Protein AF-A0A2V8N230-F1 (afdb_monomer_lite)

pLDDT: mean 72.79, std 19.5, range [32.62, 92.38]

Sequence (150 aa):
MIILIFKGRKQMSGGIWITISGNQGQTNTQATEFRYSQSPRDLAGGSSSMATVNAGTSARGASAGGRAAMRRVSDPVVIVRNEDEASPFLVKAAASGETLTSVVFEFKRTVGTTTEVYQTVTLTNAVVSSVREINGNGARPMQEVSFTFQ

Secondary structure (DSSP, 8-state):
-EEEE----TT----EEEEEEETTEEEEEEEEEEEESS-HHHHTT-------------------S--------PPPEEEEEE--TTHHHHHHHHHHT-EEEEEEEEEEEEETTEEEEEEEEEEEEEEEEEEEEE--SSSS-EEEEEEEE-

Radius of gyration: 18.47 Å; chains: 1; bounding box: 38×58×32 Å

Foldseek 3Di:
DDKDAQPPDPDKPKWKKKWWAFPVGIDIFTFRIKDAPDDLCVLLVNDDDDDPPPPPDDPDDDDDDDPPVVPPFGTKIKTKGFDDPCVVVLVVQQVVQGFIQKMKIFTWIDDPPDIDRPDIGMAGRKGFNDKDWDDPPPPGIMIMTIIGGD

Structure (mmCIF, N/CA/C/O backbone):
data_AF-A0A2V8N230-F1
#
_entry.id   AF-A0A2V8N230-F1
#
loop_
_atom_site.group_PDB
_atom_site.id
_atom_site.type_symbol
_atom_site.label_atom_id
_atom_site.label_alt_id
_atom_site.label_comp_id
_atom_site.label_asym_id
_atom_site.label_entity_id
_atom_site.label_seq_id
_atom_site.pdbx_PDB_ins_code
_atom_site.Cartn_x
_atom_site.Cartn_y
_atom_site.Cartn_z
_atom_site.occupancy
_atom_site.B_iso_or_equiv
_atom_site.auth_seq_id
_atom_site.auth_comp_id
_atom_site.auth_asym_id
_atom_site.auth_atom_id
_atom_site.pdbx_PDB_model_num
ATOM 1 N N . MET A 1 1 ? -11.033 -16.183 -4.551 1.00 38.22 1 MET A N 1
ATOM 2 C CA . MET A 1 1 ? -10.760 -14.735 -4.595 1.00 38.22 1 MET A CA 1
ATOM 3 C C . MET A 1 1 ? -11.931 -14.010 -3.980 1.00 38.22 1 MET A C 1
ATOM 5 O O . MET A 1 1 ? -13.006 -13.985 -4.567 1.00 38.22 1 MET A O 1
ATOM 9 N N . ILE A 1 2 ? -11.737 -13.505 -2.767 1.00 40.72 2 ILE A N 1
ATOM 10 C CA . ILE A 1 2 ? -12.727 -12.685 -2.076 1.00 40.72 2 ILE A CA 1
ATOM 11 C C . ILE A 1 2 ? -12.407 -11.233 -2.422 1.00 40.72 2 ILE A C 1
ATOM 13 O O . ILE A 1 2 ? -11.289 -10.760 -2.226 1.00 40.72 2 ILE A O 1
ATOM 17 N N . ILE A 1 3 ? -13.392 -10.544 -2.986 1.00 45.00 3 ILE A N 1
ATOM 18 C CA . ILE A 1 3 ? -13.282 -9.142 -3.373 1.00 45.00 3 ILE A CA 1
ATOM 19 C C . ILE A 1 3 ? -14.129 -8.336 -2.392 1.00 45.00 3 ILE A C 1
ATOM 21 O O . ILE A 1 3 ? -15.346 -8.521 -2.337 1.00 45.00 3 ILE A O 1
ATOM 25 N N . LEU A 1 4 ? -13.505 -7.437 -1.630 1.00 50.22 4 LEU A N 1
ATOM 26 C CA . LEU A 1 4 ? -14.232 -6.439 -0.846 1.00 50.22 4 LEU A CA 1
ATOM 27 C C . LEU A 1 4 ? -14.273 -5.124 -1.621 1.00 50.22 4 LEU A C 1
ATOM 29 O O . LEU A 1 4 ? -13.283 -4.397 -1.694 1.00 50.22 4 LEU A O 1
ATOM 33 N N . ILE A 1 5 ? -15.445 -4.833 -2.192 1.00 50.22 5 ILE A N 1
ATOM 34 C CA . ILE A 1 5 ? -15.731 -3.582 -2.899 1.00 50.22 5 ILE A CA 1
ATOM 35 C C . ILE A 1 5 ? -16.465 -2.640 -1.947 1.00 50.22 5 ILE A C 1
ATOM 37 O O . ILE A 1 5 ? -17.643 -2.848 -1.645 1.00 50.22 5 ILE A O 1
ATOM 41 N N . PHE A 1 6 ? -15.809 -1.561 -1.526 1.00 47.84 6 PHE A N 1
ATOM 42 C CA . PHE A 1 6 ? -16.469 -0.490 -0.785 1.00 47.84 6 PHE A CA 1
ATOM 43 C C . PHE A 1 6 ? -17.073 0.490 -1.791 1.00 47.84 6 PHE A C 1
ATOM 45 O O . PHE A 1 6 ? -16.417 1.404 -2.288 1.00 47.84 6 PHE A O 1
ATOM 52 N N . LYS A 1 7 ? -18.346 0.286 -2.155 1.00 37.25 7 LYS A N 1
ATOM 53 C CA . LYS A 1 7 ? -19.055 1.274 -2.977 1.00 37.25 7 LYS A CA 1
ATOM 54 C C . LYS A 1 7 ? -19.308 2.517 -2.135 1.00 37.25 7 LYS A C 1
ATOM 56 O O . LYS A 1 7 ? -20.058 2.458 -1.165 1.00 37.25 7 LYS A O 1
ATOM 61 N N . GLY A 1 8 ? -18.742 3.646 -2.560 1.00 37.44 8 GLY A N 1
ATOM 62 C CA . GLY A 1 8 ? -19.094 4.973 -2.068 1.00 37.44 8 GLY A CA 1
ATOM 63 C C . GLY A 1 8 ? -20.571 5.274 -2.326 1.00 37.44 8 GLY A C 1
ATOM 64 O O . GLY A 1 8 ? -20.936 5.895 -3.319 1.00 37.44 8 GLY A O 1
ATOM 65 N N . ARG A 1 9 ? -21.442 4.806 -1.435 1.00 32.62 9 ARG A N 1
ATOM 66 C CA . ARG A 1 9 ? -22.803 5.297 -1.256 1.00 32.62 9 ARG A CA 1
ATOM 67 C C . ARG A 1 9 ? -22.885 5.776 0.183 1.00 32.62 9 ARG A C 1
ATOM 69 O O . ARG A 1 9 ? -22.539 5.040 1.104 1.00 32.62 9 ARG A O 1
ATOM 76 N N . LYS A 1 10 ? -23.290 7.038 0.352 1.00 39.38 10 LYS A N 1
ATOM 77 C CA . LYS A 1 10 ? -23.628 7.635 1.647 1.00 39.38 10 LYS A CA 1
ATOM 78 C C . LYS A 1 10 ? -24.404 6.600 2.475 1.00 39.38 10 LYS A C 1
ATOM 80 O O . LYS A 1 10 ? -25.469 6.202 2.022 1.00 39.38 10 LYS A O 1
ATOM 85 N N . GLN A 1 11 ? -23.842 6.196 3.621 1.00 38.25 11 GLN A N 1
ATOM 86 C CA . GLN A 1 11 ? -24.425 5.425 4.745 1.00 38.25 11 GLN A CA 1
ATOM 87 C C . GLN A 1 11 ? -23.606 4.232 5.281 1.00 38.25 11 GLN A C 1
ATOM 89 O O . GLN A 1 11 ? -24.024 3.631 6.262 1.00 38.25 11 GLN A O 1
ATOM 94 N N . MET A 1 12 ? -22.385 3.985 4.792 1.00 41.12 12 MET A N 1
ATOM 95 C CA . MET A 1 12 ? -21.313 3.361 5.595 1.00 41.12 12 MET A CA 1
ATOM 96 C C . MET A 1 12 ? -19.983 4.053 5.270 1.00 41.12 12 MET A C 1
ATOM 98 O O . MET A 1 12 ? -19.362 3.764 4.255 1.00 41.12 12 MET A O 1
ATOM 102 N N . SER A 1 13 ? -19.553 5.005 6.103 1.00 51.28 13 SER A N 1
ATOM 103 C CA . SER A 1 13 ? -18.304 5.772 5.924 1.00 51.28 13 SER A CA 1
ATOM 104 C C . SER A 1 13 ? -17.077 4.981 6.420 1.00 51.28 13 SER A C 1
ATOM 106 O O . SER A 1 13 ? -16.237 5.485 7.163 1.00 51.28 13 SER A O 1
ATOM 108 N N . GLY A 1 14 ? -17.005 3.703 6.048 1.00 59.12 14 GLY A N 1
ATOM 109 C CA . GLY A 1 14 ? -15.847 2.847 6.284 1.00 59.12 14 GLY A CA 1
ATOM 110 C C . GLY A 1 14 ? -14.928 2.808 5.066 1.00 59.12 14 GLY A C 1
ATOM 111 O O . GLY A 1 14 ? -15.415 2.760 3.940 1.00 59.12 14 GLY A O 1
ATOM 112 N N . GLY A 1 15 ? -13.613 2.845 5.280 1.00 77.38 15 GLY A N 1
ATOM 113 C CA . GLY A 1 15 ? -12.602 2.830 4.220 1.00 77.38 15 GLY A CA 1
ATOM 114 C C . GLY A 1 15 ? -11.361 2.049 4.640 1.00 77.38 15 GLY A C 1
ATOM 115 O O . GLY A 1 15 ? -11.186 1.743 5.823 1.00 77.38 15 GLY A O 1
ATOM 116 N N . ILE A 1 16 ? -10.506 1.725 3.671 1.00 85.19 16 ILE A N 1
ATOM 117 C CA . ILE A 1 16 ? -9.252 1.009 3.910 1.00 85.19 16 ILE A CA 1
ATOM 118 C C . ILE A 1 16 ? -8.133 2.040 3.990 1.00 85.19 16 ILE A C 1
ATOM 120 O O . ILE A 1 16 ? -7.825 2.700 2.998 1.00 85.19 16 ILE A O 1
ATOM 124 N N . TRP A 1 17 ? -7.529 2.172 5.164 1.00 88.56 17 TRP A N 1
ATOM 125 C CA . TRP A 1 17 ? -6.341 2.997 5.355 1.00 88.56 17 TRP A CA 1
ATOM 126 C C . TRP A 1 17 ? -5.106 2.130 5.252 1.00 88.56 17 TRP A C 1
ATOM 128 O O . TRP A 1 17 ? -5.085 1.016 5.768 1.00 88.56 17 TRP A O 1
ATOM 138 N N . ILE A 1 18 ? -4.095 2.636 4.563 1.00 89.31 18 ILE A N 1
ATOM 139 C CA . ILE A 1 18 ? -2.890 1.886 4.264 1.00 89.31 18 ILE A CA 1
ATOM 140 C C . ILE A 1 18 ? -1.698 2.695 4.731 1.00 89.31 18 ILE A C 1
ATOM 142 O O . ILE A 1 18 ? -1.514 3.831 4.297 1.00 89.31 18 ILE A O 1
ATOM 146 N N . THR A 1 19 ? -0.882 2.077 5.570 1.00 91.31 19 THR A N 1
ATOM 147 C CA . THR A 1 19 ? 0.417 2.598 5.984 1.00 91.31 19 THR A CA 1
ATOM 148 C C . THR A 1 19 ? 1.489 1.698 5.400 1.00 91.31 19 THR A C 1
ATOM 150 O O . THR A 1 19 ? 1.502 0.497 5.664 1.00 91.31 19 THR A O 1
ATOM 153 N N . ILE A 1 20 ? 2.379 2.267 4.594 1.00 90.44 20 ILE A N 1
ATOM 154 C CA . ILE A 1 20 ? 3.481 1.550 3.954 1.00 90.44 20 ILE A CA 1
ATOM 155 C C . ILE A 1 20 ? 4.787 2.083 4.520 1.00 90.44 20 ILE A C 1
ATOM 157 O O . ILE A 1 20 ? 5.066 3.273 4.402 1.00 90.44 20 ILE A O 1
ATOM 161 N N . SER A 1 21 ? 5.593 1.194 5.085 1.00 89.88 21 SER A N 1
ATOM 162 C CA . SER A 1 21 ? 6.923 1.485 5.608 1.00 89.88 21 SER A CA 1
ATOM 163 C C . SER A 1 21 ? 7.964 0.689 4.826 1.00 89.88 21 SER A C 1
ATOM 165 O O . SER A 1 21 ? 7.864 -0.531 4.685 1.00 89.88 21 SER A O 1
ATOM 167 N N . GLY A 1 22 ? 8.975 1.387 4.321 1.00 87.31 22 GLY A N 1
ATOM 168 C CA . GLY A 1 22 ? 10.148 0.820 3.666 1.00 87.31 22 GLY A CA 1
ATOM 169 C C . GLY A 1 22 ? 11.430 1.473 4.169 1.00 87.31 22 GLY A C 1
ATOM 170 O O . GLY A 1 22 ? 11.410 2.372 5.012 1.00 87.31 22 GLY A O 1
ATOM 171 N N . ASN A 1 23 ? 12.558 1.041 3.619 1.00 82.56 23 ASN A N 1
ATOM 172 C CA . ASN A 1 23 ? 13.866 1.627 3.903 1.00 82.56 23 ASN A CA 1
ATOM 173 C C . ASN A 1 23 ? 13.970 3.057 3.355 1.00 82.56 23 ASN A C 1
ATOM 175 O O . ASN A 1 23 ? 14.724 3.870 3.883 1.00 82.56 23 ASN A O 1
ATOM 179 N N . GLN A 1 24 ? 13.195 3.378 2.316 1.00 78.06 24 GLN A N 1
ATOM 180 C CA . GLN A 1 24 ? 13.131 4.719 1.730 1.00 78.06 24 GLN A CA 1
ATOM 181 C C . GLN A 1 24 ? 12.122 5.663 2.393 1.00 78.06 24 GLN A C 1
ATOM 183 O O . GLN A 1 24 ? 11.983 6.806 1.956 1.00 78.06 24 GLN A O 1
ATOM 188 N N . GLY A 1 25 ? 11.438 5.220 3.449 1.00 85.62 25 GLY A N 1
ATOM 189 C CA . GLY A 1 25 ? 10.530 6.048 4.236 1.00 85.62 25 GLY A CA 1
ATOM 190 C C . GLY A 1 25 ? 9.157 5.419 4.427 1.00 85.62 25 GLY A C 1
ATOM 191 O O . GLY A 1 25 ? 8.935 4.241 4.147 1.00 85.62 25 GLY A O 1
ATOM 192 N N . GLN A 1 26 ? 8.231 6.230 4.930 1.00 89.62 26 GLN A N 1
ATOM 193 C CA . GLN A 1 26 ? 6.863 5.821 5.215 1.00 89.62 26 GLN A CA 1
ATOM 194 C C . GLN A 1 26 ? 5.879 6.707 4.455 1.00 89.62 26 GLN A C 1
ATOM 196 O O . GLN A 1 26 ? 6.057 7.922 4.382 1.00 89.62 26 GLN A O 1
ATOM 201 N N . THR A 1 27 ? 4.829 6.101 3.913 1.00 90.12 27 THR A N 1
ATOM 202 C CA . THR A 1 27 ? 3.733 6.814 3.260 1.00 90.12 27 THR A CA 1
ATOM 203 C C . THR A 1 27 ? 2.383 6.244 3.677 1.00 90.12 27 THR A C 1
ATOM 205 O O . THR A 1 27 ? 2.271 5.063 4.014 1.00 90.12 27 THR A O 1
ATOM 208 N N 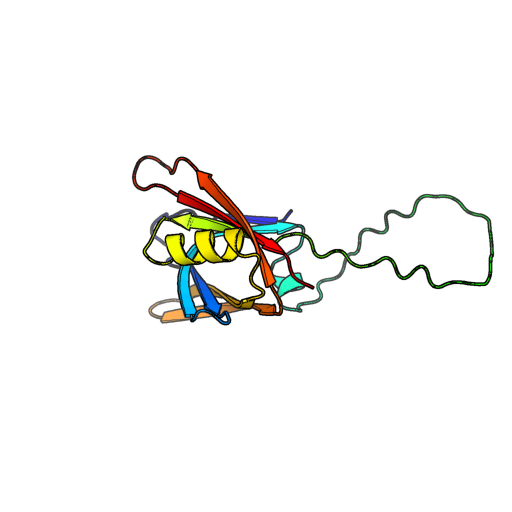. ASN A 1 28 ? 1.357 7.092 3.648 1.00 90.69 28 ASN A N 1
ATOM 209 C CA . ASN A 1 28 ? -0.007 6.734 4.009 1.00 90.69 28 ASN A CA 1
ATOM 210 C C . ASN A 1 28 ? -0.926 6.995 2.818 1.00 90.69 28 A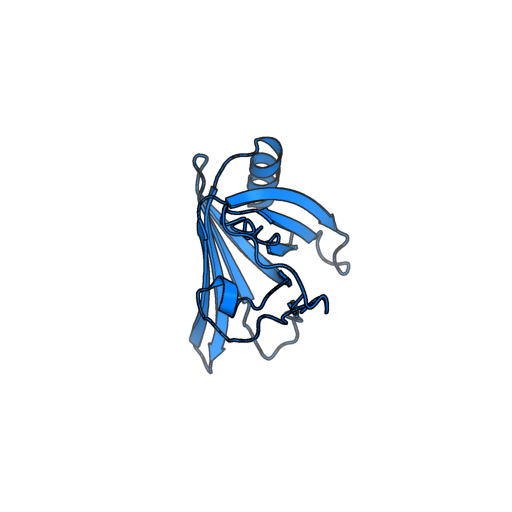SN A C 1
ATOM 212 O O . ASN A 1 28 ? -0.818 8.026 2.160 1.00 90.69 28 ASN A O 1
ATOM 216 N N . THR A 1 29 ? -1.855 6.082 2.559 1.00 88.44 29 THR A N 1
ATOM 217 C CA . THR A 1 29 ? -2.831 6.217 1.474 1.00 88.44 29 THR A CA 1
ATOM 218 C C . THR A 1 29 ? -4.141 5.515 1.825 1.00 88.44 29 THR A C 1
ATOM 220 O O . THR A 1 29 ? -4.268 4.869 2.867 1.00 88.44 29 THR A O 1
ATOM 223 N N . GLN A 1 30 ? -5.142 5.653 0.962 1.00 88.38 30 GLN A N 1
ATOM 224 C CA . GLN A 1 30 ? -6.437 5.003 1.096 1.00 88.38 30 GLN A CA 1
ATOM 225 C C . GLN A 1 30 ? -6.742 4.146 -0.128 1.00 88.38 30 GLN A C 1
ATOM 227 O O . GLN A 1 30 ? -6.583 4.586 -1.268 1.00 88.38 30 GLN A O 1
ATOM 232 N N . ALA A 1 31 ? -7.253 2.939 0.112 1.00 85.00 31 ALA A N 1
ATOM 233 C CA . ALA A 1 31 ? -7.770 2.078 -0.942 1.00 85.00 31 ALA A CA 1
ATOM 234 C C . ALA A 1 31 ? -9.297 2.075 -0.974 1.00 85.00 31 ALA A C 1
ATOM 236 O O . ALA A 1 31 ? -9.986 2.122 0.046 1.00 85.00 31 ALA A O 1
ATOM 237 N N . THR A 1 32 ? -9.813 2.000 -2.194 1.00 82.00 32 THR A N 1
ATOM 238 C CA . THR A 1 32 ? -11.233 1.824 -2.506 1.00 82.00 32 THR A CA 1
ATOM 239 C C . THR A 1 32 ? -11.601 0.344 -2.576 1.00 82.00 32 THR A C 1
ATOM 241 O O . THR A 1 32 ? -12.742 -0.029 -2.303 1.00 82.00 32 THR A O 1
ATOM 244 N N . GLU A 1 33 ? -10.633 -0.505 -2.921 1.00 81.56 33 GLU A N 1
ATOM 245 C CA . GLU A 1 33 ? -10.824 -1.944 -3.052 1.00 81.56 33 GLU A CA 1
ATOM 246 C C . GLU A 1 33 ? -9.630 -2.713 -2.490 1.00 81.56 33 GLU A C 1
ATOM 248 O O . GLU A 1 33 ? -8.479 -2.313 -2.670 1.00 81.56 33 GLU A O 1
ATOM 253 N N . PHE A 1 34 ? -9.921 -3.846 -1.851 1.00 84.06 34 PHE A N 1
ATOM 254 C CA . PHE A 1 34 ? -8.930 -4.824 -1.413 1.00 84.06 34 PHE A CA 1
ATOM 255 C C . PHE A 1 34 ? -9.307 -6.196 -1.969 1.00 84.06 34 PHE A C 1
ATOM 257 O O . PHE A 1 34 ? -10.427 -6.681 -1.773 1.00 84.06 34 PHE A O 1
ATOM 264 N N . ARG A 1 35 ? -8.360 -6.824 -2.661 1.00 82.19 35 ARG A N 1
ATOM 265 C CA . ARG A 1 35 ? -8.504 -8.126 -3.304 1.00 82.19 35 ARG A CA 1
ATOM 266 C C . ARG A 1 35 ? -7.433 -9.061 -2.770 1.00 82.19 35 ARG A C 1
ATOM 268 O O . ARG A 1 35 ? -6.239 -8.781 -2.854 1.00 82.19 35 ARG A O 1
ATOM 275 N N . TYR A 1 36 ? -7.880 -10.201 -2.270 1.00 79.00 36 TYR A N 1
ATOM 276 C CA . TYR A 1 36 ? -7.005 -11.299 -1.899 1.00 79.00 36 TYR A CA 1
ATOM 277 C C . TYR A 1 36 ? -7.670 -12.622 -2.277 1.00 79.00 36 TYR A C 1
ATOM 279 O O . TYR A 1 36 ? -8.901 -12.740 -2.328 1.00 79.00 36 TYR A O 1
ATOM 287 N N . SER A 1 37 ? -6.870 -13.625 -2.637 1.00 69.75 37 SER A N 1
ATOM 288 C CA . SER A 1 37 ? -7.404 -14.924 -3.055 1.00 69.75 37 SER A CA 1
ATOM 289 C C . SER A 1 37 ? -8.191 -15.597 -1.918 1.00 69.75 37 SER A C 1
ATOM 291 O O . SER A 1 37 ? -9.241 -16.195 -2.190 1.00 69.75 37 SER A O 1
ATOM 293 N N . GLN A 1 38 ? -7.724 -15.411 -0.677 1.00 66.56 38 GLN A N 1
ATOM 294 C CA . GLN A 1 38 ? -8.319 -15.860 0.584 1.00 66.56 38 GLN A CA 1
ATOM 295 C C . GLN A 1 38 ? -9.027 -14.704 1.311 1.00 66.56 38 GLN A C 1
ATOM 297 O O . GLN A 1 38 ? -9.020 -13.559 0.852 1.00 66.56 38 GLN A O 1
ATOM 302 N N . SER A 1 39 ? -9.657 -14.980 2.454 1.00 62.00 39 SER A N 1
ATOM 303 C CA . SER A 1 39 ? -10.333 -13.933 3.223 1.00 62.00 39 SER A CA 1
ATOM 304 C C . SER A 1 39 ? -9.287 -13.010 3.856 1.00 62.00 39 SER A C 1
ATOM 306 O O . SER A 1 39 ? -8.281 -13.503 4.364 1.00 62.00 39 SER A O 1
ATOM 308 N N . PRO A 1 40 ? -9.519 -11.689 3.966 1.00 61.47 40 PRO A N 1
ATOM 309 C CA . PRO A 1 40 ? -8.621 -10.814 4.727 1.00 61.47 40 PRO A CA 1
ATOM 310 C C . PRO A 1 40 ? -8.450 -11.264 6.181 1.00 61.47 40 PRO A C 1
ATOM 312 O O . PRO A 1 40 ? -7.450 -10.945 6.814 1.00 61.47 40 PRO A O 1
ATOM 315 N N . ARG A 1 41 ? -9.432 -12.000 6.733 1.00 63.72 41 ARG A N 1
ATOM 316 C CA . ARG A 1 41 ? -9.318 -12.625 8.061 1.00 63.72 41 ARG A CA 1
ATOM 317 C C . ARG A 1 41 ? -8.211 -13.670 8.093 1.00 63.72 41 ARG A C 1
ATOM 319 O O . ARG A 1 41 ? -7.434 -13.645 9.034 1.00 63.72 41 ARG A O 1
ATOM 326 N N . ASP A 1 42 ? -8.096 -14.505 7.064 1.00 64.50 42 ASP A N 1
ATOM 327 C CA . ASP A 1 42 ? -7.044 -15.522 6.972 1.00 64.50 42 ASP A CA 1
ATOM 328 C C . ASP A 1 42 ? -5.657 -14.862 6.890 1.00 64.50 42 ASP A C 1
ATOM 330 O O . ASP A 1 42 ? -4.711 -15.313 7.531 1.00 64.50 42 ASP A O 1
ATOM 334 N N . LEU A 1 43 ? -5.568 -13.724 6.191 1.00 64.38 43 LEU A N 1
ATOM 335 C CA . LEU A 1 43 ? -4.356 -12.907 6.097 1.00 64.38 43 LEU A CA 1
ATOM 336 C C . LEU A 1 43 ? -4.017 -12.168 7.407 1.00 64.38 43 LEU A C 1
ATOM 338 O O . LEU A 1 43 ? -2.849 -12.014 7.745 1.00 64.38 43 LEU A O 1
ATOM 342 N N . ALA A 1 44 ? -5.026 -11.761 8.181 1.00 58.75 44 ALA A N 1
ATOM 343 C CA . ALA A 1 44 ? -4.871 -11.196 9.527 1.00 58.75 44 ALA A CA 1
ATOM 344 C C . ALA A 1 44 ? -4.567 -12.262 10.609 1.00 58.75 44 ALA A C 1
ATOM 346 O O . ALA A 1 44 ? -4.646 -11.967 11.800 1.00 58.75 44 ALA A O 1
ATOM 347 N N . GLY A 1 45 ? -4.278 -13.512 10.221 1.00 57.03 45 GLY A N 1
ATOM 348 C CA . GLY A 1 45 ? -4.022 -14.627 11.143 1.00 57.03 45 GLY A CA 1
ATOM 349 C C . GLY A 1 45 ? -5.283 -15.272 11.736 1.00 57.03 45 GLY A C 1
ATOM 350 O O . GLY A 1 45 ? -5.195 -16.197 12.544 1.00 57.03 45 GLY A O 1
ATOM 351 N N . GLY A 1 46 ? -6.470 -14.826 11.326 1.00 50.47 46 GLY A N 1
ATOM 352 C CA . GLY A 1 46 ? -7.756 -15.394 11.708 1.00 50.47 46 GLY A CA 1
ATOM 353 C C . GLY A 1 46 ? -8.033 -16.685 10.952 1.00 50.47 46 GLY A C 1
ATOM 354 O O . GLY A 1 46 ? -8.758 -16.670 9.964 1.00 50.47 46 GLY A O 1
ATOM 355 N N . SER A 1 47 ? -7.489 -17.802 11.438 1.00 50.34 47 SER A N 1
ATOM 356 C CA . SER A 1 47 ? -7.801 -19.144 10.933 1.00 50.34 47 SER A CA 1
ATOM 357 C C . SER A 1 47 ? -9.313 -19.391 10.940 1.00 50.34 47 SER A C 1
ATOM 359 O O . SER A 1 47 ? -9.904 -19.640 11.990 1.00 50.34 47 SER A O 1
ATOM 361 N N . SER A 1 48 ? -9.936 -19.334 9.762 1.00 42.22 48 SER A N 1
ATOM 362 C CA . SER A 1 48 ? -11.292 -19.831 9.528 1.00 42.22 48 SER A CA 1
ATOM 363 C C . SER A 1 48 ? -11.187 -20.991 8.543 1.00 42.22 48 SER A C 1
ATOM 365 O O . SER A 1 48 ? -10.955 -20.816 7.354 1.00 42.22 48 SER A O 1
ATOM 367 N N . SER A 1 49 ? -11.282 -22.200 9.076 1.00 48.50 49 SER A N 1
ATOM 368 C CA . SER A 1 49 ? -11.174 -23.480 8.385 1.00 48.50 49 SER A CA 1
ATOM 369 C C . SER A 1 49 ? -12.009 -23.551 7.100 1.00 48.50 49 SER A C 1
ATOM 371 O O . SER A 1 49 ? -13.218 -23.373 7.151 1.00 48.50 49 SER A O 1
ATOM 373 N N . MET A 1 50 ? -11.370 -23.886 5.978 1.00 40.84 50 MET A N 1
ATOM 374 C CA . MET A 1 50 ? -11.724 -24.989 5.069 1.00 40.84 50 MET A CA 1
ATOM 375 C C . MET A 1 50 ? -10.723 -24.966 3.911 1.00 40.84 50 MET A C 1
ATOM 377 O O . MET A 1 50 ? -10.955 -24.393 2.850 1.00 40.84 50 MET A O 1
ATOM 381 N N . ALA A 1 51 ? -9.569 -25.598 4.130 1.00 41.56 51 ALA A N 1
ATOM 382 C CA . ALA A 1 51 ? -8.760 -26.062 3.019 1.00 41.56 51 ALA A CA 1
ATOM 383 C C . ALA A 1 51 ? -9.631 -27.040 2.224 1.00 41.56 51 ALA A C 1
ATOM 385 O O . ALA A 1 51 ? -9.901 -28.148 2.689 1.00 41.56 51 ALA A O 1
ATOM 386 N N . THR A 1 52 ? -10.101 -26.625 1.049 1.00 40.53 52 THR A N 1
ATOM 387 C CA . THR A 1 52 ? -10.606 -27.562 0.054 1.00 40.53 52 THR A CA 1
ATOM 388 C C . THR A 1 52 ? -9.441 -28.474 -0.288 1.00 40.53 52 THR A C 1
ATOM 390 O O . THR A 1 52 ? -8.532 -28.115 -1.035 1.00 40.53 52 THR A O 1
ATOM 393 N N . VAL A 1 53 ? -9.440 -29.647 0.337 1.00 40.66 53 VAL A N 1
ATOM 394 C CA . VAL A 1 53 ? -8.659 -30.787 -0.102 1.00 40.66 53 VAL A CA 1
ATOM 395 C C . VAL A 1 53 ? -9.080 -31.053 -1.540 1.00 40.66 53 VAL A C 1
ATOM 397 O O . VAL A 1 53 ? -10.130 -31.632 -1.798 1.00 40.66 53 VAL A O 1
ATOM 400 N N . ASN A 1 54 ? -8.271 -30.627 -2.508 1.00 40.09 54 ASN A N 1
ATOM 401 C CA . ASN A 1 54 ? -8.299 -31.284 -3.802 1.00 40.09 54 ASN A CA 1
ATOM 402 C C . ASN A 1 54 ? -7.600 -32.631 -3.590 1.00 40.09 54 ASN A C 1
ATOM 404 O O . ASN A 1 54 ? -6.416 -32.802 -3.873 1.00 40.09 54 ASN A O 1
ATOM 408 N N . ALA A 1 55 ? -8.325 -33.550 -2.947 1.00 42.88 55 ALA A N 1
ATOM 409 C CA . ALA A 1 55 ? -7.971 -34.948 -2.857 1.00 42.88 55 ALA A CA 1
ATOM 410 C C . ALA A 1 55 ? -8.100 -35.508 -4.273 1.00 42.88 55 ALA A C 1
ATOM 412 O O . ALA A 1 55 ? -9.133 -36.052 -4.662 1.00 42.88 55 ALA A O 1
ATOM 413 N N . GLY A 1 56 ? -7.037 -35.325 -5.059 1.00 40.12 56 GLY A N 1
ATOM 414 C CA . GLY A 1 56 ? -6.795 -36.133 -6.237 1.00 40.12 56 GLY A CA 1
ATOM 415 C C . GLY A 1 56 ? -6.900 -37.583 -5.792 1.00 40.12 56 GLY A C 1
ATOM 416 O O . GLY A 1 56 ? -6.070 -38.081 -5.033 1.00 40.12 56 GLY A O 1
ATOM 417 N N . THR A 1 57 ? -7.989 -38.228 -6.190 1.00 49.00 57 THR A N 1
ATOM 418 C CA . THR A 1 57 ? -8.196 -39.645 -5.953 1.00 49.00 57 THR A CA 1
ATOM 419 C C . THR A 1 57 ? -7.087 -40.380 -6.689 1.00 49.00 57 THR A C 1
ATOM 421 O O . THR A 1 57 ? -7.088 -40.477 -7.910 1.00 49.00 57 THR A O 1
ATOM 424 N N . SER A 1 58 ? -6.106 -40.866 -5.942 1.00 38.75 58 SER A N 1
ATOM 425 C CA . SER A 1 58 ? -5.199 -41.930 -6.357 1.00 38.75 58 SER A CA 1
ATOM 426 C C . SER A 1 58 ? -4.766 -42.671 -5.102 1.00 38.75 58 SER A C 1
ATOM 428 O O . SER A 1 58 ? -3.731 -42.413 -4.494 1.00 38.75 58 SER A O 1
ATOM 430 N N . ALA A 1 59 ? -5.629 -43.590 -4.679 1.00 47.88 59 ALA A N 1
ATOM 431 C CA . ALA A 1 59 ? -5.263 -44.632 -3.743 1.00 47.88 59 ALA A CA 1
ATOM 432 C C . ALA A 1 59 ? -4.218 -45.549 -4.403 1.00 47.88 59 ALA A C 1
ATOM 434 O O . ALA A 1 59 ? -4.576 -46.338 -5.272 1.00 47.88 59 ALA A O 1
ATOM 435 N N . ARG A 1 60 ? -2.947 -45.428 -3.991 1.00 45.94 60 ARG A N 1
ATOM 436 C CA . ARG A 1 60 ? -1.941 -46.498 -3.774 1.00 45.94 60 ARG A CA 1
ATOM 437 C C . ARG A 1 60 ? -0.528 -45.933 -3.906 1.00 45.94 60 ARG A C 1
ATOM 439 O O . ARG A 1 60 ? -0.129 -45.507 -4.981 1.00 45.94 60 ARG A O 1
ATOM 446 N N . GLY A 1 61 ? 0.247 -46.036 -2.830 1.00 35.19 61 GLY A N 1
ATOM 447 C CA . GLY A 1 61 ? 1.696 -45.858 -2.882 1.00 35.19 61 GLY A CA 1
ATOM 448 C C . GLY A 1 61 ? 2.250 -45.284 -1.591 1.00 35.19 61 GLY A C 1
ATOM 449 O O . GLY A 1 61 ? 2.435 -44.079 -1.475 1.00 35.19 61 GLY A O 1
ATOM 450 N N . ALA A 1 62 ? 2.516 -46.148 -0.616 1.00 48.44 62 ALA A N 1
ATOM 451 C CA . ALA A 1 62 ? 3.399 -45.796 0.481 1.00 48.44 62 ALA A CA 1
ATOM 452 C C . ALA A 1 62 ? 4.812 -45.602 -0.094 1.00 48.44 62 ALA A C 1
ATOM 454 O O . ALA A 1 62 ? 5.369 -46.537 -0.662 1.00 48.44 62 ALA A O 1
ATOM 455 N N . SER A 1 63 ? 5.389 -44.412 0.062 1.00 38.53 63 SER A N 1
ATOM 456 C CA . SER A 1 63 ? 6.836 -44.231 -0.021 1.00 38.53 63 SER A CA 1
ATOM 457 C C . SER A 1 63 ? 7.282 -43.321 1.110 1.00 38.53 63 SER A C 1
ATOM 459 O O . SER A 1 63 ? 6.892 -42.159 1.205 1.00 38.53 63 SER A O 1
ATOM 461 N N . ALA A 1 64 ? 8.089 -43.900 1.990 1.00 45.50 64 ALA A N 1
ATOM 462 C CA . ALA A 1 64 ? 8.924 -43.191 2.933 1.00 45.50 64 ALA A CA 1
ATOM 463 C C . ALA A 1 64 ? 9.865 -42.224 2.191 1.00 45.50 64 ALA A C 1
ATOM 465 O O . ALA A 1 64 ? 10.347 -42.536 1.103 1.00 45.50 64 ALA A O 1
ATOM 466 N N . GLY A 1 65 ? 10.164 -41.089 2.825 1.00 40.59 65 GLY A N 1
ATOM 467 C CA . GLY A 1 65 ? 11.253 -40.196 2.427 1.00 40.59 65 GLY A CA 1
ATOM 468 C C . GLY A 1 65 ? 10.802 -38.907 1.743 1.00 40.59 65 GLY A C 1
ATOM 469 O O . GLY A 1 65 ? 10.279 -38.917 0.637 1.00 40.59 65 GLY A O 1
ATOM 470 N N . GLY A 1 66 ? 11.080 -37.780 2.404 1.00 38.00 66 GLY A N 1
ATOM 471 C CA . GLY A 1 66 ? 10.963 -36.441 1.830 1.00 38.00 66 GLY A CA 1
ATOM 472 C C . GLY A 1 66 ? 9.614 -35.789 2.094 1.00 38.00 66 GLY A C 1
ATOM 473 O O . GLY A 1 66 ? 8.663 -35.946 1.336 1.00 38.00 66 GLY A O 1
ATOM 474 N N . ARG A 1 67 ? 9.540 -34.976 3.152 1.00 44.84 67 ARG A N 1
ATOM 475 C CA . ARG A 1 67 ? 8.501 -33.951 3.278 1.00 44.84 67 ARG A CA 1
ATOM 476 C C . ARG A 1 67 ? 8.698 -33.004 2.094 1.00 44.84 67 ARG A C 1
ATOM 478 O O . ARG A 1 67 ? 9.471 -32.056 2.197 1.00 44.84 67 ARG A O 1
ATOM 485 N N . ALA A 1 68 ? 8.024 -33.256 0.975 1.00 45.56 68 ALA A N 1
ATOM 486 C CA . ALA A 1 68 ? 7.733 -32.216 0.005 1.00 45.56 68 ALA A CA 1
ATOM 487 C C . ALA A 1 68 ? 6.792 -31.243 0.722 1.00 45.56 68 ALA A C 1
ATOM 489 O O . ALA A 1 68 ? 5.570 -31.334 0.634 1.00 45.56 68 ALA A O 1
ATOM 490 N N . ALA A 1 69 ? 7.376 -30.390 1.565 1.00 50.91 69 ALA A N 1
ATOM 491 C CA . ALA A 1 69 ? 6.694 -29.270 2.165 1.00 50.91 69 ALA A CA 1
ATOM 492 C C . ALA A 1 69 ? 6.287 -28.390 0.989 1.00 50.91 69 ALA A C 1
ATOM 494 O O . ALA A 1 69 ? 7.104 -27.646 0.454 1.00 50.91 69 ALA A O 1
ATOM 495 N N . MET A 1 70 ? 5.049 -28.569 0.525 1.00 46.09 70 MET A N 1
ATOM 496 C CA . MET A 1 70 ? 4.412 -27.695 -0.446 1.00 46.09 70 MET A CA 1
ATOM 497 C C . MET A 1 70 ? 4.669 -26.267 0.031 1.00 46.09 70 MET A C 1
ATOM 499 O O . MET A 1 70 ? 4.147 -25.861 1.074 1.00 46.09 70 MET A O 1
ATOM 503 N N . ARG A 1 71 ? 5.548 -25.538 -0.667 1.00 51.03 71 ARG A N 1
ATOM 504 C CA . ARG A 1 71 ? 5.839 -24.144 -0.341 1.00 51.03 71 ARG A CA 1
ATOM 505 C C . ARG A 1 71 ? 4.510 -23.419 -0.466 1.00 51.03 71 ARG A C 1
ATOM 507 O O . ARG A 1 71 ? 3.939 -23.379 -1.553 1.00 51.03 71 ARG A O 1
ATOM 514 N N . ARG A 1 72 ? 3.984 -22.915 0.651 1.00 54.16 72 ARG A N 1
ATOM 515 C CA . ARG A 1 72 ? 2.805 -22.053 0.624 1.00 54.16 72 ARG A CA 1
ATOM 516 C C . ARG A 1 72 ? 3.239 -20.793 -0.110 1.00 54.16 72 ARG A C 1
ATOM 518 O O . ARG A 1 72 ? 3.976 -19.987 0.441 1.00 54.16 72 ARG A O 1
ATOM 525 N N . VAL A 1 73 ? 2.899 -20.702 -1.390 1.00 60.19 73 VAL A N 1
ATOM 526 C CA . VAL A 1 73 ? 3.049 -19.461 -2.139 1.00 60.19 73 VAL A CA 1
ATOM 527 C C . VAL A 1 73 ? 1.865 -18.610 -1.719 1.00 60.19 73 VAL A C 1
ATOM 529 O O . VAL A 1 73 ? 0.721 -18.970 -1.988 1.00 60.19 73 VAL A O 1
ATOM 532 N N . SER A 1 74 ? 2.143 -17.544 -0.979 1.00 67.12 74 SER A N 1
ATOM 533 C CA . SER A 1 74 ? 1.158 -16.522 -0.660 1.00 67.12 74 SER A CA 1
ATOM 534 C C . SER A 1 74 ? 0.685 -15.909 -1.971 1.00 67.12 74 SER A C 1
ATOM 536 O O . SER A 1 74 ? 1.504 -15.458 -2.774 1.00 67.12 74 SER A O 1
ATOM 538 N N . ASP A 1 75 ? -0.624 -15.894 -2.203 1.00 78.31 75 ASP A N 1
ATOM 539 C CA . ASP A 1 75 ? -1.162 -15.139 -3.330 1.00 78.31 75 ASP A CA 1
ATOM 540 C C . ASP A 1 75 ? -0.829 -13.644 -3.171 1.00 78.31 75 ASP A C 1
ATOM 542 O O . ASP A 1 75 ? -0.620 -13.164 -2.052 1.00 78.31 75 ASP A O 1
ATOM 546 N N . PRO A 1 76 ? -0.752 -12.876 -4.264 1.00 84.38 76 PRO A N 1
ATOM 547 C CA . PRO A 1 76 ? -0.540 -11.444 -4.163 1.00 84.38 76 PRO A CA 1
ATOM 548 C C . PRO A 1 76 ? -1.764 -10.753 -3.548 1.00 84.38 76 PRO A C 1
ATOM 550 O O . PRO A 1 76 ? -2.916 -11.089 -3.839 1.00 84.38 76 PRO A O 1
ATOM 553 N N . VAL A 1 77 ? -1.513 -9.749 -2.712 1.00 86.00 77 VAL A N 1
ATOM 554 C CA . VAL A 1 77 ? -2.539 -8.814 -2.237 1.00 86.00 77 VAL A CA 1
ATOM 555 C C . VAL A 1 77 ? -2.642 -7.684 -3.243 1.00 86.00 77 VAL A C 1
ATOM 557 O O . VAL A 1 77 ? -1.655 -7.004 -3.505 1.00 86.00 77 VAL A O 1
ATOM 560 N N . VAL A 1 78 ? -3.830 -7.461 -3.795 1.00 89.38 78 VAL A N 1
ATOM 561 C CA . VAL A 1 78 ? -4.062 -6.412 -4.790 1.00 89.38 78 VAL A CA 1
ATOM 562 C C . VAL A 1 78 ? -4.991 -5.360 -4.206 1.00 89.38 78 VAL A C 1
ATOM 564 O O . VAL A 1 78 ? -6.055 -5.681 -3.680 1.00 89.38 78 VAL A O 1
ATOM 567 N N . ILE A 1 79 ? -4.613 -4.092 -4.313 1.00 89.06 79 ILE A N 1
ATOM 568 C CA . ILE A 1 79 ? -5.466 -2.966 -3.929 1.00 89.06 79 ILE A CA 1
ATOM 569 C C . ILE A 1 79 ? -5.795 -2.109 -5.137 1.00 89.06 79 ILE A C 1
ATOM 571 O O . ILE A 1 79 ? -4.979 -1.965 -6.045 1.00 89.06 79 ILE A O 1
ATOM 575 N N . VAL A 1 80 ? -6.970 -1.488 -5.102 1.00 88.81 80 VAL A N 1
ATOM 576 C CA . VAL A 1 80 ? -7.320 -0.392 -6.006 1.00 88.81 80 VAL A CA 1
ATOM 577 C C .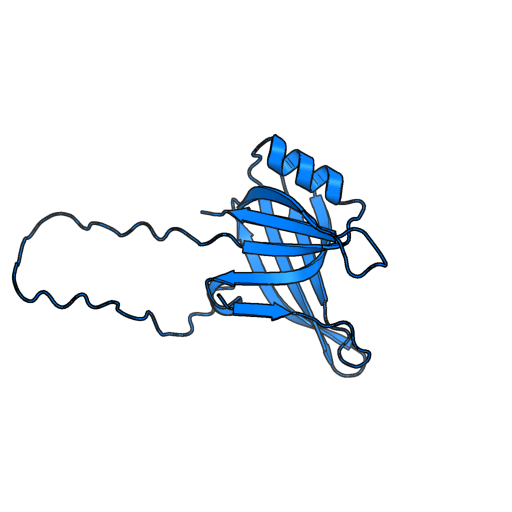 VAL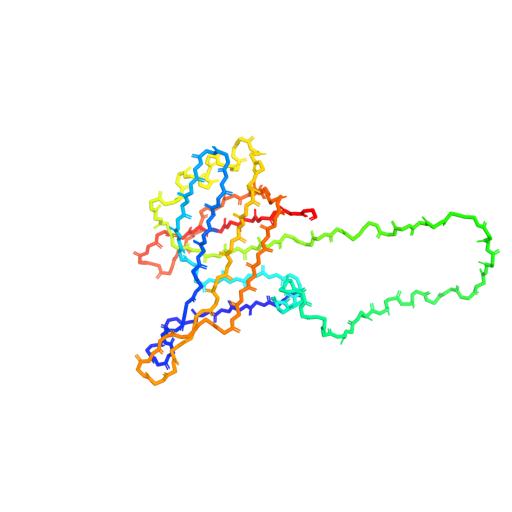 A 1 80 ? -7.475 0.866 -5.179 1.00 88.81 80 VAL A C 1
ATOM 579 O O . VAL A 1 80 ? -8.184 0.883 -4.170 1.00 88.81 80 VAL A O 1
ATOM 582 N N . ARG A 1 81 ? -6.802 1.926 -5.604 1.00 87.38 81 ARG A N 1
ATOM 583 C CA . ARG A 1 81 ? -6.764 3.208 -4.911 1.00 87.38 81 ARG A CA 1
ATOM 584 C C . ARG A 1 81 ? -6.839 4.359 -5.900 1.00 87.38 81 ARG A C 1
ATOM 586 O O . ARG A 1 81 ? -6.587 4.181 -7.087 1.00 87.38 81 ARG A O 1
ATOM 593 N N . ASN A 1 82 ? -7.175 5.546 -5.409 1.00 87.75 82 ASN A N 1
ATOM 594 C CA . ASN A 1 82 ? -7.019 6.756 -6.209 1.00 87.75 82 ASN A CA 1
ATOM 595 C C . ASN A 1 82 ? -5.533 7.118 -6.291 1.00 87.75 82 ASN A C 1
ATOM 597 O O . ASN A 1 82 ? -4.760 6.838 -5.364 1.00 87.75 82 ASN A O 1
ATOM 601 N N . GLU A 1 83 ? -5.149 7.748 -7.392 1.00 84.69 83 GLU A N 1
ATOM 602 C CA . GLU A 1 83 ? -3.836 8.370 -7.494 1.00 84.69 83 GLU A CA 1
ATOM 603 C C . GLU A 1 83 ? -3.731 9.524 -6.482 1.00 84.69 83 GLU A C 1
ATOM 605 O O . GLU A 1 83 ? -4.637 10.358 -6.378 1.00 84.69 83 GLU A O 1
ATOM 610 N N . ASP A 1 84 ? -2.667 9.521 -5.679 1.00 86.75 84 ASP A N 1
ATOM 611 C CA . ASP A 1 84 ? -2.377 10.551 -4.673 1.00 86.75 84 ASP A CA 1
ATOM 612 C C . ASP A 1 84 ? -0.852 10.736 -4.522 1.00 86.75 84 ASP A C 1
ATOM 614 O O . ASP A 1 84 ? -0.062 10.180 -5.283 1.00 86.75 84 ASP A O 1
ATOM 618 N N . GLU A 1 85 ? -0.410 11.508 -3.532 1.00 87.75 85 GLU A N 1
ATOM 619 C CA . GLU A 1 85 ? 1.011 11.797 -3.277 1.00 87.75 85 GLU A CA 1
ATOM 620 C C . GLU A 1 85 ? 1.879 10.552 -2.988 1.00 87.75 85 GLU A C 1
ATOM 622 O O . GLU A 1 85 ? 3.097 10.586 -3.163 1.00 87.75 85 GLU A O 1
ATOM 627 N N . ALA A 1 86 ? 1.280 9.426 -2.591 1.00 88.38 86 ALA A N 1
ATOM 628 C CA . ALA A 1 86 ? 1.952 8.148 -2.366 1.00 88.38 86 ALA A CA 1
ATOM 629 C C . ALA A 1 86 ? 2.175 7.334 -3.657 1.00 88.38 86 ALA A C 1
ATOM 631 O O . ALA A 1 86 ? 2.884 6.326 -3.637 1.00 88.38 86 ALA A O 1
ATOM 632 N N . SER A 1 87 ? 1.590 7.740 -4.784 1.00 89.25 87 SER A N 1
ATOM 633 C CA . SER A 1 87 ? 1.782 7.099 -6.091 1.00 89.25 87 SER A CA 1
ATOM 634 C C . SER A 1 87 ? 3.248 7.043 -6.552 1.00 89.25 87 SER A C 1
ATOM 636 O O . SER A 1 87 ? 3.715 5.939 -6.847 1.00 89.25 87 SER A O 1
ATOM 638 N N . PRO A 1 88 ? 4.035 8.142 -6.553 1.00 91.44 88 PRO A N 1
ATOM 639 C CA . PRO A 1 88 ? 5.453 8.079 -6.923 1.00 91.44 88 PRO A CA 1
ATOM 640 C C . PRO A 1 88 ? 6.269 7.163 -6.002 1.00 91.44 88 PRO A C 1
ATOM 642 O O . PRO A 1 88 ? 7.190 6.497 -6.473 1.00 91.44 88 PRO A O 1
ATOM 645 N N . PHE A 1 89 ? 5.919 7.076 -4.713 1.00 90.75 89 PHE A N 1
ATOM 646 C CA . PHE A 1 89 ? 6.570 6.153 -3.779 1.00 90.75 89 PHE A CA 1
ATOM 647 C C . PHE A 1 89 ? 6.346 4.694 -4.193 1.00 90.75 89 PHE A C 1
ATOM 649 O O . PHE A 1 89 ? 7.296 3.919 -4.255 1.00 90.75 89 PHE A O 1
ATOM 656 N N . LEU A 1 90 ? 5.108 4.325 -4.530 1.00 90.31 90 LEU A N 1
ATOM 657 C CA . LEU A 1 90 ? 4.767 2.963 -4.946 1.00 90.31 90 LEU A CA 1
ATOM 658 C C . LEU A 1 90 ? 5.386 2.585 -6.290 1.00 90.31 90 LEU A C 1
ATOM 660 O O . LEU A 1 90 ? 5.904 1.479 -6.429 1.00 90.31 90 LEU A O 1
ATOM 664 N N . VAL A 1 91 ? 5.375 3.501 -7.260 1.00 91.31 91 VAL A N 1
ATOM 665 C CA . VAL A 1 91 ? 6.029 3.289 -8.559 1.00 91.31 91 VAL A CA 1
ATOM 666 C C . VAL A 1 91 ? 7.532 3.095 -8.368 1.00 91.31 91 VAL A C 1
ATOM 668 O O . VAL A 1 91 ? 8.112 2.174 -8.940 1.00 91.31 91 VAL A O 1
ATOM 671 N N . LYS A 1 92 ? 8.163 3.907 -7.512 1.00 91.62 92 LYS A N 1
ATOM 672 C CA . LYS A 1 92 ? 9.584 3.765 -7.189 1.00 91.62 92 LYS A CA 1
ATOM 673 C C . LYS A 1 92 ? 9.877 2.445 -6.480 1.00 91.62 92 LYS A C 1
ATOM 675 O O . LYS A 1 92 ? 10.828 1.780 -6.867 1.00 91.62 92 LYS A O 1
ATOM 680 N N . ALA A 1 93 ? 9.065 2.059 -5.495 1.00 90.19 93 ALA A N 1
ATOM 681 C CA . ALA A 1 93 ? 9.211 0.795 -4.774 1.00 90.19 93 ALA A CA 1
ATOM 682 C C . ALA A 1 93 ? 9.057 -0.422 -5.703 1.00 90.19 93 ALA A C 1
ATOM 684 O O . ALA A 1 93 ? 9.790 -1.398 -5.566 1.00 90.19 93 ALA A O 1
ATOM 685 N N . ALA A 1 94 ? 8.150 -0.346 -6.684 1.00 91.31 94 ALA A N 1
ATOM 686 C CA . ALA A 1 94 ? 7.995 -1.376 -7.708 1.00 91.31 94 ALA A CA 1
ATOM 687 C C . ALA A 1 94 ? 9.196 -1.430 -8.662 1.00 91.31 94 ALA A C 1
ATOM 689 O O . ALA A 1 94 ? 9.687 -2.510 -8.979 1.00 91.31 94 ALA A O 1
ATOM 690 N N . ALA A 1 95 ? 9.696 -0.270 -9.096 1.00 90.69 95 ALA A N 1
ATOM 691 C CA . ALA A 1 95 ? 10.845 -0.180 -9.993 1.00 90.69 95 ALA A CA 1
ATOM 692 C C . ALA A 1 95 ? 12.161 -0.605 -9.321 1.00 90.69 95 ALA A C 1
ATOM 694 O O . ALA A 1 95 ? 13.024 -1.187 -9.974 1.00 90.69 95 ALA A O 1
ATOM 695 N N . SER A 1 96 ? 12.328 -0.318 -8.027 1.00 90.12 96 SER A N 1
ATOM 696 C CA . SER A 1 96 ? 13.515 -0.702 -7.259 1.00 90.12 96 SER A CA 1
ATOM 697 C C . SER A 1 96 ? 13.475 -2.149 -6.770 1.00 90.12 96 SER A C 1
ATOM 699 O O . SER A 1 96 ? 14.521 -2.684 -6.405 1.00 90.12 96 SER A O 1
ATOM 701 N N . GLY A 1 97 ? 12.292 -2.773 -6.725 1.00 87.44 97 GLY A N 1
ATOM 702 C CA . GLY A 1 97 ? 12.103 -4.077 -6.089 1.00 87.44 97 GLY A CA 1
ATOM 703 C C . GLY A 1 97 ? 12.414 -4.055 -4.589 1.00 87.44 97 GLY A C 1
ATOM 704 O O . GLY A 1 97 ? 12.807 -5.073 -4.021 1.00 87.44 97 GLY A O 1
ATOM 705 N N . GLU A 1 98 ? 12.298 -2.889 -3.948 1.00 90.00 98 GLU A N 1
ATOM 706 C CA . GLU A 1 98 ? 12.609 -2.728 -2.531 1.00 90.00 98 GLU A CA 1
ATOM 707 C C . GLU A 1 98 ? 11.707 -3.609 -1.662 1.00 90.00 98 GLU A C 1
ATOM 709 O O . GLU A 1 98 ? 10.494 -3.702 -1.863 1.00 90.00 98 GLU A O 1
ATOM 714 N N . THR A 1 99 ? 12.309 -4.229 -0.646 1.00 90.69 99 THR A N 1
ATOM 715 C CA . THR A 1 99 ? 11.559 -4.924 0.399 1.00 90.69 99 THR A CA 1
ATOM 716 C C . THR A 1 99 ? 11.045 -3.916 1.420 1.00 90.69 99 THR A C 1
ATOM 718 O O . THR A 1 99 ? 11.816 -3.299 2.155 1.00 90.69 99 THR A O 1
ATOM 721 N N . LEU A 1 100 ? 9.726 -3.766 1.459 1.00 90.75 100 LEU A N 1
ATOM 722 C CA . LEU A 1 100 ? 8.987 -3.005 2.453 1.00 90.75 100 LEU A CA 1
ATOM 723 C C . LEU A 1 100 ? 9.018 -3.755 3.785 1.00 90.75 100 LEU A C 1
ATOM 725 O O . LEU A 1 100 ? 8.751 -4.959 3.856 1.00 90.75 100 LEU A O 1
ATOM 729 N N . THR A 1 101 ? 9.327 -3.029 4.855 1.00 90.62 101 THR A N 1
ATOM 730 C CA . THR A 1 101 ? 9.409 -3.589 6.205 1.00 90.62 101 THR A CA 1
ATOM 731 C C . THR A 1 101 ? 8.024 -3.945 6.732 1.00 90.62 101 THR A C 1
ATOM 733 O O . THR A 1 101 ? 7.853 -5.001 7.343 1.00 90.62 101 THR A O 1
ATOM 736 N N . SER A 1 102 ? 7.026 -3.096 6.462 1.00 89.38 102 SER A N 1
ATOM 737 C CA . SER A 1 102 ? 5.643 -3.305 6.887 1.00 89.38 102 SER A CA 1
ATOM 738 C C . SER A 1 102 ? 4.644 -2.632 5.946 1.00 89.38 102 SER A C 1
ATOM 740 O O . SER A 1 102 ? 4.828 -1.481 5.551 1.00 89.38 102 SER A O 1
ATOM 742 N N . VAL A 1 103 ? 3.556 -3.329 5.622 1.00 90.00 103 VAL A N 1
ATOM 743 C CA . VAL A 1 103 ? 2.377 -2.768 4.949 1.00 90.00 103 VAL A CA 1
ATOM 744 C C . VAL A 1 103 ? 1.147 -3.094 5.784 1.00 90.00 103 VAL A C 1
ATOM 746 O O . VAL A 1 103 ? 0.743 -4.252 5.877 1.00 90.00 103 VAL A O 1
ATOM 749 N N . VAL A 1 104 ? 0.557 -2.076 6.402 1.00 90.06 104 VAL A N 1
ATOM 750 C CA . VAL A 1 104 ? -0.588 -2.210 7.307 1.00 90.06 104 VAL A CA 1
ATOM 751 C C . VAL A 1 104 ? -1.848 -1.725 6.606 1.00 90.06 104 VAL A C 1
ATOM 753 O O . VAL A 1 104 ? -1.926 -0.562 6.224 1.00 90.06 104 VAL A O 1
ATOM 756 N N . PHE A 1 105 ? -2.844 -2.597 6.479 1.00 89.06 105 PHE A N 1
ATOM 757 C CA . PHE A 1 105 ? -4.189 -2.280 6.011 1.00 89.06 105 PHE A CA 1
ATOM 758 C C . PHE A 1 105 ? -5.142 -2.247 7.206 1.00 89.06 105 PHE A C 1
ATOM 760 O O . PHE A 1 105 ? -5.415 -3.276 7.825 1.00 89.06 105 PHE A O 1
ATOM 767 N N . GLU A 1 106 ? -5.677 -1.074 7.517 1.00 87.94 106 GLU A N 1
ATOM 768 C CA . GLU A 1 106 ? -6.701 -0.878 8.538 1.00 87.94 106 GLU A CA 1
ATOM 769 C C . GLU A 1 106 ? -8.071 -0.743 7.874 1.00 87.94 106 GLU A C 1
ATOM 771 O O . GLU A 1 106 ? -8.362 0.240 7.184 1.00 87.94 106 GLU A O 1
ATOM 776 N N . PHE A 1 107 ? -8.942 -1.715 8.117 1.00 86.56 107 PHE A N 1
ATOM 777 C CA . PHE A 1 107 ? -10.326 -1.667 7.678 1.00 86.56 107 PHE A CA 1
ATOM 778 C C . PHE A 1 107 ? -11.144 -0.935 8.735 1.00 86.56 107 PHE A C 1
ATOM 780 O O . PHE A 1 107 ? -11.369 -1.431 9.845 1.00 86.56 107 PHE A O 1
ATOM 787 N N . LYS A 1 108 ? -11.579 0.275 8.387 1.00 86.06 108 LYS A N 1
ATOM 788 C CA . LYS A 1 108 ? -12.352 1.134 9.281 1.00 86.06 108 LYS A CA 1
ATOM 789 C C . LYS A 1 108 ? -13.822 1.066 8.914 1.00 86.06 108 LYS A C 1
ATOM 791 O O . LYS A 1 108 ? -14.163 1.029 7.736 1.00 86.06 108 LYS A O 1
ATOM 796 N N . ARG A 1 109 ? -14.700 1.080 9.913 1.00 82.25 109 ARG A N 1
ATOM 797 C CA . ARG A 1 109 ? -16.152 1.225 9.743 1.00 82.25 109 ARG A CA 1
ATOM 798 C C . ARG A 1 109 ? -16.669 2.313 10.672 1.00 82.25 109 ARG A C 1
ATOM 800 O O . ARG A 1 109 ? -16.144 2.503 11.766 1.00 82.25 109 ARG A O 1
ATOM 807 N N . THR A 1 110 ? -17.712 3.015 10.252 1.00 81.81 110 THR A N 1
ATOM 808 C CA . THR A 1 110 ? -18.406 3.967 11.126 1.00 81.81 110 THR A CA 1
ATOM 809 C C . THR A 1 110 ? -19.422 3.219 11.978 1.00 81.81 110 THR A C 1
ATOM 811 O O . THR A 1 110 ? -20.269 2.510 11.435 1.00 81.81 110 THR A O 1
ATOM 814 N N . VAL A 1 111 ? -19.353 3.386 13.297 1.00 80.12 111 VAL A N 1
ATOM 815 C CA . VAL A 1 111 ? -20.311 2.841 14.264 1.00 80.12 111 VAL A CA 1
ATOM 816 C C . VAL A 1 111 ? -20.905 4.018 15.035 1.00 80.12 111 VAL A C 1
ATOM 818 O O . VAL A 1 111 ? -20.271 4.592 15.915 1.00 80.12 111 VAL A O 1
ATOM 821 N N . GLY A 1 112 ? -22.119 4.430 14.667 1.00 81.69 112 GLY A N 1
ATOM 822 C CA . GLY A 1 112 ? -22.730 5.640 15.225 1.00 81.69 112 GLY A CA 1
ATOM 823 C C . GLY A 1 112 ? -21.954 6.900 14.829 1.00 81.69 112 GLY A C 1
ATOM 824 O O . GLY A 1 112 ? -21.886 7.233 13.647 1.00 81.69 112 GLY A O 1
ATOM 825 N N . THR A 1 113 ? -21.383 7.601 15.812 1.00 79.19 113 THR A N 1
ATOM 826 C CA . THR A 1 113 ? -20.582 8.825 15.616 1.00 79.19 113 THR A CA 1
ATOM 827 C C . THR A 1 113 ? -19.074 8.576 15.585 1.00 79.19 113 THR A C 1
ATOM 829 O O . THR A 1 113 ? -18.316 9.499 15.288 1.00 79.19 113 THR A O 1
ATOM 832 N N . THR A 1 114 ? -18.615 7.355 15.874 1.00 77.12 114 THR A N 1
ATOM 833 C CA . THR A 1 114 ? -17.190 7.013 15.929 1.00 77.12 114 THR A CA 1
ATOM 834 C C . THR A 1 114 ? -16.771 6.155 14.738 1.00 77.12 114 THR A C 1
ATOM 836 O O . THR A 1 114 ? -17.569 5.449 14.120 1.00 77.12 114 THR A O 1
ATOM 839 N N . THR A 1 115 ? -15.489 6.242 14.383 1.00 81.62 115 THR A N 1
ATOM 840 C CA . THR A 1 115 ? -14.869 5.351 13.396 1.00 81.62 115 THR A CA 1
ATOM 841 C C . THR A 1 115 ? -14.029 4.328 14.144 1.00 81.62 115 THR A C 1
ATOM 843 O O . THR A 1 115 ? -13.134 4.698 14.897 1.00 81.62 115 THR A O 1
ATOM 846 N N . GLU A 1 116 ? -14.328 3.050 13.940 1.00 84.38 116 GLU A N 1
ATOM 847 C CA . GLU A 1 116 ? -13.657 1.922 14.583 1.00 84.38 116 GLU A CA 1
ATOM 848 C C . GLU A 1 116 ? -12.839 1.144 13.542 1.00 84.38 116 GLU A C 1
ATOM 850 O O . GLU A 1 116 ? -13.319 0.892 12.431 1.00 84.38 116 GLU A O 1
ATOM 855 N N . VAL A 1 117 ? -11.618 0.738 13.903 1.00 86.00 117 VAL A N 1
ATOM 856 C CA . VAL A 1 117 ? -10.848 -0.259 13.146 1.00 86.00 117 VAL A CA 1
ATOM 857 C C . VAL A 1 117 ? -11.355 -1.638 13.551 1.00 86.00 117 VAL A C 1
ATOM 859 O O . VAL A 1 117 ? -11.111 -2.078 14.669 1.00 86.00 117 VAL A O 1
ATOM 862 N N . TYR A 1 118 ? -12.078 -2.317 12.664 1.00 82.62 118 TYR A N 1
ATOM 863 C CA . TYR A 1 118 ? -12.629 -3.643 12.976 1.00 82.62 118 TYR A CA 1
ATOM 864 C C . TYR A 1 118 ? -11.702 -4.781 12.535 1.00 82.62 118 TYR A C 1
ATOM 866 O O . TYR A 1 118 ? -11.887 -5.927 12.945 1.00 82.62 118 TYR A O 1
ATOM 874 N N . GLN A 1 119 ? -10.732 -4.482 11.669 1.00 82.06 119 GLN A N 1
ATOM 875 C CA . GLN A 1 119 ? -9.763 -5.448 11.182 1.00 82.06 119 GLN A CA 1
ATOM 876 C C . GLN A 1 119 ? -8.475 -4.749 10.748 1.00 82.06 119 GLN A C 1
ATOM 878 O O . GLN A 1 119 ? -8.519 -3.737 10.051 1.00 82.06 119 GLN A O 1
ATOM 883 N N . THR A 1 120 ? -7.342 -5.345 11.110 1.00 85.12 120 THR A N 1
ATOM 884 C CA . THR A 1 120 ? -6.013 -4.919 10.671 1.00 85.12 120 THR A CA 1
ATOM 885 C C . THR A 1 120 ? -5.314 -6.096 10.013 1.00 85.12 120 THR A C 1
ATOM 887 O O . THR A 1 120 ? -5.315 -7.203 10.548 1.00 85.12 120 THR A O 1
ATOM 890 N N . VAL A 1 121 ? -4.733 -5.861 8.844 1.00 85.12 121 VAL A N 1
ATOM 891 C CA . VAL A 1 121 ? -3.889 -6.819 8.131 1.00 85.12 121 VAL A CA 1
ATOM 892 C C . VAL A 1 121 ? -2.502 -6.212 8.016 1.00 85.12 121 VAL A C 1
ATOM 894 O O . VAL A 1 121 ? -2.372 -5.112 7.494 1.00 85.12 121 VAL A O 1
ATOM 897 N N . THR A 1 122 ? -1.473 -6.931 8.449 1.00 88.31 122 THR A N 1
ATOM 898 C CA . THR A 1 122 ? -0.085 -6.474 8.337 1.00 88.31 122 THR A CA 1
ATOM 899 C C . THR A 1 122 ? 0.704 -7.456 7.490 1.00 88.31 122 THR A C 1
ATOM 901 O O . THR A 1 122 ? 0.788 -8.633 7.833 1.00 88.31 122 THR A O 1
ATOM 904 N N . LEU A 1 123 ? 1.292 -6.971 6.401 1.00 87.38 123 LEU A N 1
ATOM 905 C CA . LEU A 1 123 ? 2.272 -7.711 5.615 1.00 87.38 123 LEU A CA 1
ATOM 906 C C . LEU A 1 123 ? 3.667 -7.290 6.059 1.00 87.38 123 LEU A C 1
ATOM 908 O O . LEU A 1 123 ? 3.969 -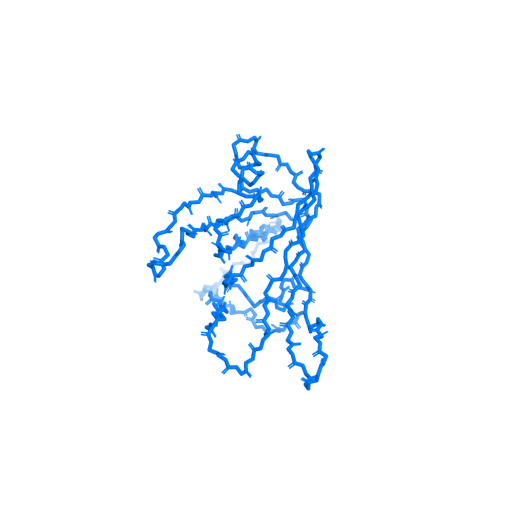6.099 6.094 1.00 87.38 123 LEU A O 1
ATOM 912 N N . THR A 1 124 ? 4.521 -8.256 6.363 1.00 88.06 124 THR A N 1
ATOM 913 C CA . THR A 1 124 ? 5.943 -8.029 6.626 1.00 88.06 124 THR A CA 1
ATOM 914 C C . THR A 1 124 ? 6.763 -8.565 5.461 1.00 88.06 124 THR A C 1
ATOM 916 O O . THR A 1 124 ? 6.340 -9.495 4.775 1.00 88.06 124 THR A O 1
ATOM 919 N N . ASN A 1 125 ? 7.928 -7.961 5.209 1.00 88.62 125 ASN A N 1
ATOM 920 C CA . ASN A 1 125 ? 8.812 -8.340 4.098 1.00 88.62 125 ASN A CA 1
ATOM 921 C C . ASN A 1 125 ? 8.082 -8.379 2.741 1.00 88.62 125 ASN A C 1
ATOM 923 O O . ASN A 1 125 ? 8.218 -9.326 1.962 1.00 88.62 125 ASN A O 1
ATOM 927 N N . ALA A 1 126 ? 7.260 -7.362 2.483 1.00 89.31 126 ALA A N 1
ATOM 928 C CA . ALA A 1 126 ? 6.471 -7.271 1.264 1.00 89.31 126 ALA A CA 1
ATOM 929 C C . ALA A 1 126 ? 7.246 -6.539 0.162 1.00 89.31 126 ALA A C 1
ATOM 931 O O . ALA A 1 126 ? 8.022 -5.633 0.433 1.00 89.31 126 ALA A O 1
ATOM 932 N N . VAL A 1 127 ? 7.003 -6.882 -1.095 1.00 91.94 127 VAL A N 1
ATOM 933 C CA . VAL A 1 127 ? 7.538 -6.183 -2.268 1.00 91.94 127 VAL A CA 1
ATOM 934 C C . VAL A 1 127 ? 6.373 -5.760 -3.149 1.00 91.94 127 VAL A C 1
ATOM 936 O O . VAL A 1 127 ? 5.419 -6.524 -3.347 1.00 91.94 127 VAL A O 1
ATOM 939 N N . VAL A 1 128 ? 6.453 -4.548 -3.697 1.00 92.31 128 VAL A N 1
ATOM 9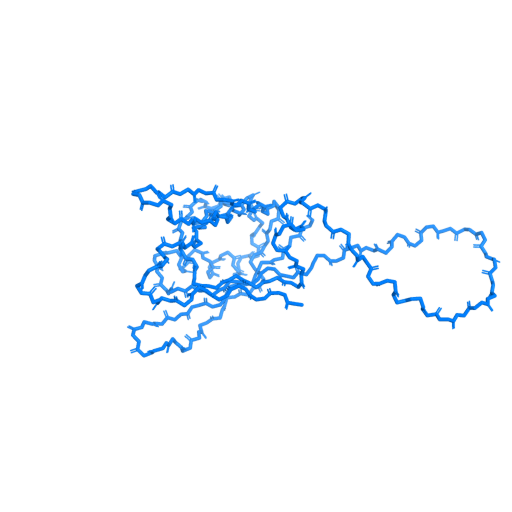40 C CA . VAL A 1 128 ? 5.508 -4.089 -4.718 1.00 92.31 128 VAL A CA 1
ATOM 941 C C . VAL A 1 128 ? 5.857 -4.782 -6.031 1.00 92.31 128 VAL A C 1
ATOM 943 O O . VAL A 1 128 ? 6.855 -4.474 -6.668 1.00 92.31 128 VAL A O 1
ATOM 946 N N . SER A 1 129 ? 5.038 -5.750 -6.422 1.00 90.75 129 SER A N 1
ATOM 947 C CA . SER A 1 129 ? 5.249 -6.554 -7.632 1.00 90.75 129 SER A CA 1
ATOM 948 C C . SER A 1 129 ? 4.777 -5.850 -8.906 1.00 90.75 129 SER A C 1
ATOM 950 O O . SER A 1 129 ? 5.326 -6.077 -9.980 1.00 90.75 129 SER A O 1
ATOM 952 N N . SER A 1 130 ? 3.747 -5.007 -8.804 1.00 91.75 130 SER A N 1
ATOM 953 C CA . SER A 1 130 ? 3.194 -4.279 -9.943 1.00 91.75 130 SER A CA 1
ATOM 954 C C . SER A 1 130 ? 2.429 -3.045 -9.482 1.00 91.75 130 SER A C 1
ATOM 956 O O . SER A 1 130 ? 1.739 -3.082 -8.461 1.00 91.75 130 SER A O 1
ATOM 958 N N . VAL A 1 131 ? 2.533 -1.972 -10.264 1.00 92.25 131 VAL A N 1
ATOM 959 C CA . VAL A 1 131 ? 1.691 -0.778 -10.173 1.00 92.25 131 VAL A CA 1
ATOM 960 C C . VAL A 1 131 ? 1.152 -0.507 -11.568 1.00 92.25 131 VAL A C 1
ATOM 962 O O . VAL A 1 131 ? 1.923 -0.392 -12.520 1.00 92.25 131 VAL A O 1
ATOM 965 N N . ARG A 1 132 ? -0.170 -0.429 -11.697 1.00 91.38 132 ARG A N 1
ATOM 966 C CA . ARG A 1 132 ? -0.853 -0.194 -12.964 1.00 91.38 132 ARG A CA 1
ATOM 967 C C . ARG A 1 132 ? -1.871 0.919 -12.808 1.00 91.38 132 ARG A C 1
ATOM 969 O O . ARG A 1 132 ? -2.758 0.838 -11.968 1.00 91.38 132 ARG A O 1
ATOM 976 N N . GLU A 1 133 ? -1.796 1.917 -13.673 1.00 89.12 133 GLU A N 1
ATOM 977 C CA . GLU A 1 133 ? -2.867 2.898 -13.810 1.00 89.12 133 GLU A CA 1
ATOM 978 C C . GLU A 1 133 ? -4.082 2.262 -14.486 1.00 89.12 133 GLU A C 1
ATOM 980 O O . GLU A 1 133 ? -3.978 1.558 -15.496 1.00 89.12 133 GLU A O 1
ATOM 985 N N . ILE A 1 134 ? -5.250 2.496 -13.903 1.00 86.25 134 ILE A N 1
ATOM 986 C CA . ILE A 1 134 ? -6.531 2.049 -14.426 1.00 86.25 134 ILE A CA 1
ATOM 987 C C . ILE A 1 134 ? -7.456 3.255 -14.578 1.00 86.25 134 ILE A C 1
ATOM 989 O O . ILE A 1 134 ? -7.453 4.189 -13.771 1.00 86.25 134 ILE A O 1
ATOM 993 N N . ASN A 1 135 ? -8.283 3.223 -15.621 1.00 78.69 135 ASN A N 1
ATOM 994 C CA . ASN A 1 135 ? -9.286 4.256 -15.832 1.00 78.69 135 ASN A CA 1
ATOM 995 C C . ASN A 1 135 ? -10.299 4.205 -14.684 1.00 78.69 135 ASN A C 1
ATOM 997 O O . ASN A 1 135 ? -11.053 3.240 -14.548 1.00 78.69 135 ASN A O 1
ATOM 1001 N N . GLY A 1 136 ? -10.289 5.242 -13.847 1.00 63.66 136 GLY A N 1
ATOM 1002 C CA . GLY A 1 136 ? -11.280 5.422 -12.798 1.00 63.66 136 GLY A CA 1
ATOM 1003 C C . GLY A 1 136 ? -12.658 5.751 -13.371 1.00 63.66 136 GLY A C 1
ATOM 1004 O O . GLY A 1 136 ? -12.835 5.955 -14.571 1.00 63.66 136 GLY A O 1
ATOM 1005 N N . ASN A 1 137 ? -13.653 5.855 -12.492 1.00 63.91 137 ASN A N 1
ATOM 1006 C CA . ASN A 1 137 ? -15.062 6.064 -12.847 1.00 63.91 137 ASN A CA 1
ATOM 1007 C C . ASN A 1 137 ? -15.381 7.508 -13.332 1.00 63.91 137 ASN A C 1
ATOM 1009 O O . ASN A 1 137 ? -16.406 8.078 -12.967 1.00 63.91 137 ASN A O 1
ATOM 1013 N N . GLY A 1 138 ? -14.482 8.122 -14.112 1.00 59.09 138 GLY A N 1
ATOM 1014 C CA . GLY A 1 138 ? -14.643 9.434 -14.752 1.00 59.09 138 GLY A CA 1
ATOM 1015 C C . GLY A 1 138 ? -14.267 10.656 -13.906 1.00 59.09 138 GLY A C 1
ATOM 1016 O O . GLY A 1 138 ? -14.315 11.765 -14.423 1.00 59.09 138 GLY A O 1
ATOM 1017 N N . ALA A 1 139 ? -13.888 10.486 -12.632 1.00 66.88 139 ALA A N 1
ATOM 1018 C CA . ALA A 1 139 ? -13.622 11.609 -11.720 1.00 66.88 139 ALA A CA 1
ATOM 1019 C C . ALA A 1 139 ? -12.143 11.791 -11.331 1.00 66.88 139 ALA A C 1
ATOM 1021 O O . ALA A 1 139 ? -11.712 12.924 -11.130 1.00 66.88 139 ALA A O 1
ATOM 1022 N N . ARG A 1 140 ? -11.373 10.701 -11.189 1.00 72.44 140 ARG A N 1
ATOM 1023 C CA . ARG A 1 140 ? -9.939 10.708 -10.840 1.00 72.44 140 ARG A CA 1
ATOM 1024 C C . ARG A 1 140 ? -9.244 9.468 -11.417 1.00 72.44 140 ARG A C 1
ATOM 1026 O O . ARG A 1 140 ? -9.893 8.416 -11.454 1.00 72.44 140 ARG A O 1
ATOM 1033 N N . PRO A 1 141 ? -7.975 9.564 -11.853 1.00 83.44 141 PRO A N 1
ATOM 1034 C CA . PRO A 1 141 ? -7.190 8.384 -12.198 1.00 83.44 141 PRO A CA 1
ATOM 1035 C C . PRO A 1 141 ? -7.044 7.475 -10.970 1.00 83.44 141 PRO A C 1
ATOM 1037 O O . PRO A 1 141 ? -6.958 7.935 -9.826 1.00 83.44 141 PRO A O 1
ATOM 1040 N N . MET A 1 142 ? -7.097 6.168 -11.211 1.00 87.75 142 MET A N 1
ATOM 1041 C CA . MET A 1 142 ? -6.970 5.145 -10.180 1.00 87.75 142 MET A CA 1
ATOM 1042 C C . MET A 1 142 ? -5.753 4.276 -10.479 1.00 87.75 142 MET A C 1
ATOM 1044 O O . MET A 1 142 ? -5.321 4.151 -11.622 1.00 87.75 142 MET A O 1
ATOM 1048 N N . GLN A 1 143 ? -5.206 3.658 -9.443 1.00 89.88 143 GLN A N 1
ATOM 1049 C CA . GLN A 1 143 ? -4.057 2.773 -9.530 1.00 89.88 143 GLN A CA 1
ATOM 1050 C C . GLN A 1 143 ? -4.376 1.443 -8.857 1.00 89.88 143 GLN A C 1
ATOM 1052 O O . GLN A 1 143 ? -4.909 1.390 -7.745 1.00 89.88 143 GLN A O 1
ATOM 1057 N N . GLU A 1 144 ? -4.038 0.367 -9.554 1.00 91.56 144 GLU A N 1
ATOM 1058 C CA . GLU A 1 144 ? -4.027 -0.996 -9.054 1.00 91.56 144 GLU A CA 1
ATOM 1059 C C . GLU A 1 144 ? -2.598 -1.357 -8.637 1.00 91.56 144 GLU A C 1
ATOM 1061 O O . GLU A 1 144 ? -1.656 -1.202 -9.415 1.00 91.56 144 GLU A O 1
ATOM 1066 N N . VAL A 1 145 ? -2.424 -1.808 -7.397 1.00 92.06 145 VAL A N 1
ATOM 1067 C CA . VAL A 1 145 ? -1.108 -2.085 -6.805 1.00 92.06 145 VAL A CA 1
ATOM 1068 C C . VAL A 1 145 ? -1.110 -3.497 -6.250 1.00 92.06 145 VAL A C 1
ATOM 1070 O O . VAL A 1 145 ? -1.989 -3.854 -5.466 1.00 92.06 145 VAL A O 1
ATOM 1073 N N . SER A 1 146 ? -0.124 -4.294 -6.653 1.00 92.38 146 SER A N 1
ATOM 1074 C CA . SER A 1 146 ? 0.009 -5.697 -6.263 1.00 92.38 146 SER A CA 1
ATOM 1075 C C . SER A 1 146 ? 1.208 -5.894 -5.342 1.00 92.38 146 SER A C 1
ATOM 1077 O O . SER A 1 146 ? 2.344 -5.605 -5.722 1.00 92.38 146 SER A O 1
ATOM 1079 N N . PHE A 1 147 ? 0.973 -6.447 -4.158 1.00 89.88 147 PHE A N 1
ATOM 1080 C CA . PHE A 1 147 ? 1.988 -6.782 -3.167 1.00 89.88 147 PHE A CA 1
ATOM 1081 C C . PHE A 1 147 ? 2.206 -8.288 -3.108 1.00 89.88 147 PHE A C 1
ATOM 1083 O O . PHE A 1 147 ? 1.258 -9.066 -3.025 1.00 89.88 147 PHE A O 1
ATOM 1090 N N . THR A 1 148 ? 3.470 -8.686 -3.082 1.00 88.38 148 THR A N 1
ATOM 1091 C CA . THR A 1 148 ? 3.899 -10.061 -2.799 1.00 88.38 148 THR A CA 1
ATOM 1092 C C . THR A 1 148 ? 4.671 -10.074 -1.490 1.00 88.38 148 THR A C 1
ATOM 1094 O O . THR A 1 148 ? 5.335 -9.093 -1.176 1.00 88.38 148 THR A O 1
ATOM 1097 N N . PHE A 1 149 ? 4.564 -11.139 -0.704 1.00 85.00 149 PHE A N 1
ATOM 1098 C CA . PHE A 1 149 ? 5.149 -11.221 0.638 1.00 85.00 149 PHE A CA 1
ATOM 1099 C C . PHE A 1 149 ? 5.524 -12.670 0.967 1.00 85.00 149 PHE A C 1
ATOM 1101 O O . PHE A 1 149 ? 5.027 -13.602 0.321 1.00 85.00 149 PHE A O 1
ATOM 1108 N N . GLN A 1 150 ? 6.432 -12.841 1.930 1.00 73.81 150 GLN A N 1
ATOM 1109 C CA . GLN A 1 150 ? 7.005 -14.135 2.320 1.00 73.81 150 GLN A CA 1
ATOM 1110 C C . GLN A 1 150 ? 6.422 -14.671 3.623 1.00 73.81 150 GLN A C 1
ATOM 1112 O O . GLN A 1 150 ? 6.134 -13.853 4.522 1.00 73.81 150 GLN A O 1
#